Protein AF-A0A1Q6DUD5-F1 (afdb_monomer_lite)

Foldseek 3Di:
DPDPPPPVVVVVVVVVVVVVVVVVVVVLVVVLLVVLLVVLVVCVVVVHDDDDDDCVPVLDPPPVPDPVSNVVVVPRPSVVSVVSNVVVNVVCPPCVVVVVVPPDD

Radius of gyration: 21.74 Å; chains: 1; bounding box: 41×25×83 Å

Structure (mmCIF, N/CA/C/O backbone):
data_AF-A0A1Q6DUD5-F1
#
_entry.id   AF-A0A1Q6DUD5-F1
#
loop_
_atom_site.group_PDB
_atom_site.id
_atom_site.type_symbol
_atom_site.label_atom_id
_atom_site.label_alt_id
_atom_site.label_comp_id
_atom_site.label_asym_id
_atom_site.label_entity_id
_atom_site.label_seq_id
_atom_site.pdbx_PDB_ins_code
_atom_site.Cartn_x
_atom_site.Cartn_y
_atom_site.Cartn_z
_atom_site.occupancy
_atom_site.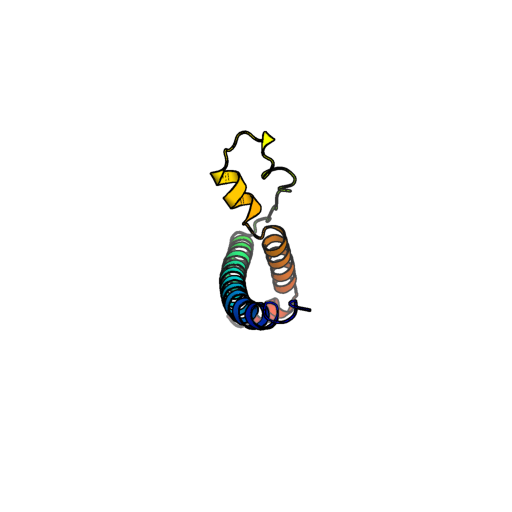B_iso_or_equiv
_atom_site.auth_seq_id
_atom_site.auth_comp_id
_atom_site.auth_asym_id
_atom_site.auth_atom_id
_atom_site.pdbx_PDB_model_num
ATOM 1 N N . MET A 1 1 ? -18.014 -2.703 50.012 1.00 36.66 1 MET A N 1
ATOM 2 C CA . MET A 1 1 ? -18.545 -3.032 48.673 1.00 36.66 1 MET A CA 1
ATOM 3 C C . MET A 1 1 ? -18.663 -1.748 47.857 1.00 36.66 1 MET A C 1
ATOM 5 O O . MET A 1 1 ? -19.700 -1.114 47.906 1.00 36.66 1 MET A O 1
ATOM 9 N N . LEU A 1 2 ? -17.605 -1.308 47.173 1.00 44.56 2 LEU A N 1
ATOM 10 C CA . LEU A 1 2 ? -17.670 -0.182 46.229 1.00 44.56 2 LEU A CA 1
ATOM 11 C C . LEU A 1 2 ? -16.702 -0.493 45.086 1.00 44.56 2 LEU A C 1
ATOM 13 O O . LEU A 1 2 ? -15.519 -0.176 45.166 1.00 44.56 2 LEU A O 1
ATOM 17 N N . GLY A 1 3 ? -17.182 -1.220 44.077 1.00 46.97 3 GLY A N 1
ATOM 18 C CA . GLY A 1 3 ? -16.329 -1.712 42.991 1.00 46.97 3 GLY A CA 1
ATOM 19 C C . GLY A 1 3 ? -16.973 -1.788 41.607 1.00 46.97 3 GLY A C 1
ATOM 20 O O . GLY A 1 3 ? -16.256 -2.075 40.663 1.00 46.97 3 GLY A O 1
ATOM 21 N N . SER A 1 4 ? -18.270 -1.515 41.440 1.00 46.78 4 SER A N 1
ATOM 22 C CA . SER A 1 4 ? -18.987 -1.827 40.189 1.00 46.78 4 SER A CA 1
ATOM 23 C C . SER A 1 4 ? -19.314 -0.631 39.282 1.00 46.78 4 SER A C 1
ATOM 25 O O . SER A 1 4 ? -19.808 -0.829 38.177 1.00 46.78 4 SER A O 1
ATOM 27 N N . GLU A 1 5 ? -19.030 0.614 39.673 1.00 45.28 5 GLU A N 1
ATOM 28 C CA . GLU A 1 5 ? -19.459 1.786 38.880 1.00 45.28 5 GLU A CA 1
ATOM 29 C C . GLU A 1 5 ? -18.476 2.204 37.769 1.00 45.28 5 GLU A C 1
ATOM 31 O O . GLU A 1 5 ? -18.810 3.032 36.919 1.00 45.28 5 GLU A O 1
ATOM 36 N N . LYS A 1 6 ? -17.260 1.640 37.731 1.00 47.44 6 LYS A N 1
ATOM 37 C CA . LYS A 1 6 ? -16.209 2.068 36.783 1.00 47.44 6 LYS A CA 1
ATOM 38 C C . LYS A 1 6 ? -16.162 1.276 35.474 1.00 47.44 6 LYS A C 1
ATOM 40 O O . LYS A 1 6 ? -15.486 1.711 34.542 1.00 47.44 6 LYS A O 1
ATOM 45 N N . ASP A 1 7 ? -16.880 0.162 35.371 1.00 42.84 7 ASP A N 1
ATOM 46 C CA . ASP A 1 7 ? -16.825 -0.699 34.182 1.00 42.84 7 ASP A CA 1
ATOM 47 C C . ASP A 1 7 ? -17.857 -0.312 33.112 1.00 42.84 7 ASP A C 1
ATOM 49 O O . ASP A 1 7 ? -17.574 -0.416 31.922 1.00 42.84 7 ASP A O 1
ATOM 53 N N . CYS A 1 8 ? -18.981 0.300 33.501 1.00 41.59 8 CYS A N 1
ATOM 54 C CA . CYS A 1 8 ? -20.024 0.737 32.563 1.00 41.59 8 CYS A CA 1
ATOM 55 C C . CYS A 1 8 ? -19.570 1.882 31.626 1.00 41.59 8 CYS A C 1
ATOM 57 O O . CYS A 1 8 ? -19.974 1.945 30.466 1.00 41.59 8 CYS A O 1
ATOM 59 N N . LYS A 1 9 ? -18.655 2.762 32.067 1.00 44.41 9 LYS A N 1
ATOM 60 C CA . LYS A 1 9 ? -18.119 3.847 31.216 1.00 44.41 9 LYS A CA 1
ATOM 61 C C . LYS A 1 9 ? -17.035 3.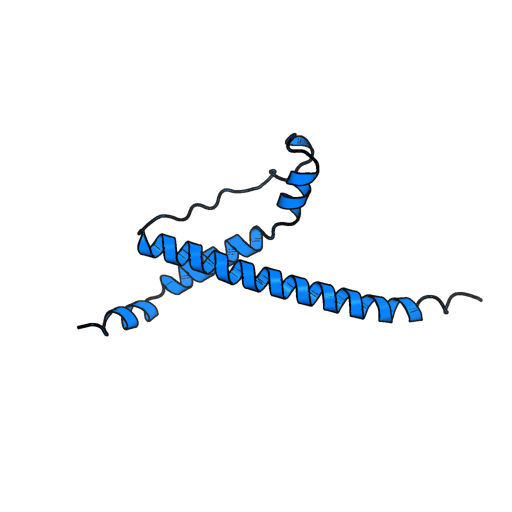392 30.226 1.00 44.41 9 LYS A C 1
ATOM 63 O O . LYS A 1 9 ? -16.771 4.110 29.266 1.00 44.41 9 LYS A O 1
ATOM 68 N N . LYS A 1 10 ? -16.417 2.216 30.410 1.00 48.34 10 LYS A N 1
ATOM 69 C CA . LYS A 1 10 ? -15.381 1.692 29.491 1.00 48.34 10 LYS A CA 1
ATOM 70 C C . LYS A 1 10 ? -15.972 1.139 28.190 1.00 48.34 10 LYS A C 1
ATOM 72 O O . LYS A 1 10 ? -15.321 1.184 27.150 1.00 48.34 10 LYS A O 1
ATOM 77 N N . GLU A 1 11 ? -17.206 0.647 28.237 1.00 50.06 11 GLU A N 1
ATOM 78 C CA . GLU A 1 11 ? -17.913 0.035 27.103 1.00 50.06 11 GLU A CA 1
ATOM 79 C C . GLU A 1 11 ? -18.227 1.045 25.982 1.00 50.06 11 GLU A C 1
ATOM 81 O O . GLU A 1 11 ? -18.123 0.720 24.800 1.00 50.06 11 GLU A O 1
ATOM 86 N N . GLY A 1 12 ? -18.583 2.286 26.340 1.00 53.88 12 GLY A N 1
ATOM 87 C CA . GLY A 1 12 ? -18.919 3.351 25.384 1.00 53.88 12 GLY A CA 1
ATOM 88 C C . GLY A 1 12 ? -17.700 3.927 24.657 1.00 53.88 12 GLY A C 1
ATOM 89 O O . GLY A 1 12 ? -17.706 4.002 23.430 1.00 53.88 12 GLY A O 1
ATOM 90 N N . LEU A 1 13 ? -16.622 4.246 25.391 1.00 57.00 13 LEU A N 1
ATOM 91 C CA . LEU A 1 13 ? -15.377 4.767 24.800 1.00 57.00 13 LEU A CA 1
ATOM 92 C C . LEU A 1 13 ? -14.726 3.773 23.825 1.00 57.00 13 LEU A C 1
ATOM 94 O O . LEU A 1 13 ? -14.138 4.179 22.825 1.00 57.00 13 LEU A O 1
ATOM 98 N N . ASN A 1 14 ? -14.859 2.468 24.073 1.00 67.62 14 ASN A N 1
ATOM 99 C CA . ASN A 1 14 ? -14.329 1.446 23.170 1.00 67.62 14 ASN A CA 1
ATOM 100 C C . ASN A 1 14 ? -15.032 1.426 21.804 1.00 67.62 14 ASN A C 1
ATOM 102 O O . ASN A 1 14 ? -14.400 1.070 20.810 1.00 67.62 14 ASN A O 1
ATOM 106 N N . LYS A 1 15 ? -16.314 1.809 21.725 1.00 74.81 15 LYS A N 1
ATOM 107 C CA . LYS A 1 15 ? -17.064 1.807 20.458 1.00 74.81 15 LYS A CA 1
ATOM 108 C C . LYS A 1 15 ? -16.590 2.918 19.527 1.00 74.81 15 LYS A C 1
ATOM 110 O O . LYS A 1 15 ? -16.276 2.637 18.376 1.00 74.8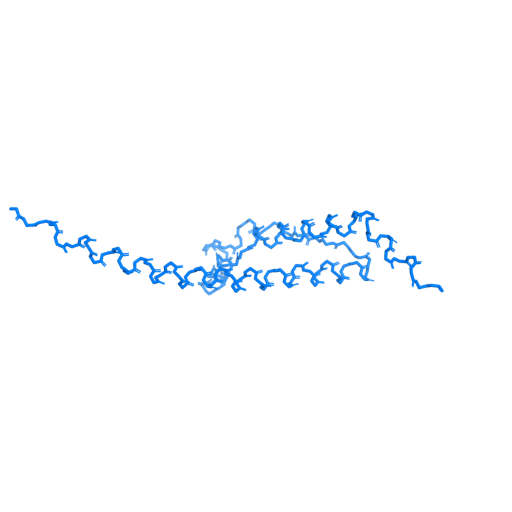1 15 LYS A O 1
ATOM 115 N N . GLU A 1 16 ? -16.448 4.139 20.035 1.00 76.25 16 GLU A N 1
ATOM 116 C CA . GLU A 1 16 ? -15.967 5.280 19.241 1.00 76.25 16 GLU A CA 1
ATOM 117 C C . GLU A 1 16 ? -14.525 5.073 18.759 1.00 76.25 16 GLU A C 1
ATOM 119 O O . GLU A 1 16 ? -14.220 5.272 17.582 1.00 76.25 16 GLU A O 1
ATOM 124 N N . VAL A 1 17 ? -13.641 4.584 19.639 1.00 80.19 17 VAL A N 1
ATOM 125 C CA . VAL A 1 17 ? -12.255 4.246 19.270 1.00 80.19 17 VAL A CA 1
ATOM 126 C C . VAL A 1 17 ? -12.225 3.153 18.198 1.00 80.19 17 VAL A C 1
ATOM 128 O O . VAL A 1 17 ? -11.439 3.234 17.250 1.00 80.19 17 VAL A O 1
ATOM 131 N N . LYS A 1 18 ? -13.104 2.149 18.300 1.00 81.62 18 LYS A N 1
ATOM 132 C CA . LYS A 1 18 ? -13.224 1.084 17.300 1.00 81.62 18 LYS A CA 1
ATOM 133 C C . LYS A 1 18 ? -13.704 1.619 15.953 1.00 81.62 18 LYS A C 1
ATOM 135 O O . LYS A 1 18 ? -13.122 1.271 14.932 1.00 81.62 18 LYS A O 1
ATOM 140 N N . GLU A 1 19 ? -14.697 2.503 15.935 1.00 85.38 19 GLU A N 1
ATOM 141 C CA . GLU A 1 19 ? -15.174 3.125 14.696 1.00 85.38 19 GLU A CA 1
ATOM 142 C C . GLU A 1 19 ? -14.097 3.960 14.001 1.00 85.38 19 GLU A C 1
ATOM 144 O O . GLU A 1 19 ? -13.963 3.898 12.776 1.00 85.38 19 GLU A O 1
ATOM 149 N N . ILE A 1 20 ? -13.324 4.738 14.765 1.00 85.88 20 ILE A N 1
ATOM 150 C CA . ILE A 1 20 ? -12.198 5.512 14.231 1.00 85.88 20 ILE A CA 1
ATOM 151 C C . ILE A 1 20 ? -11.138 4.560 13.668 1.00 85.88 20 ILE A C 1
ATOM 153 O O . ILE A 1 20 ? -10.732 4.722 12.518 1.00 85.88 20 ILE A O 1
ATOM 157 N N . SER A 1 21 ? -10.766 3.519 14.419 1.00 80.62 21 SER A N 1
ATOM 158 C CA . SER A 1 21 ? -9.806 2.507 13.967 1.00 80.62 21 SER A CA 1
ATOM 159 C C . SER A 1 21 ? -10.263 1.809 12.683 1.00 80.62 21 SER A C 1
ATOM 161 O O . SER A 1 21 ? -9.473 1.617 11.761 1.00 80.62 21 SER A O 1
ATOM 163 N N . ASP A 1 22 ? -11.544 1.464 12.574 1.00 87.12 22 ASP A N 1
ATOM 164 C CA . ASP A 1 22 ? -12.088 0.809 11.386 1.00 87.12 22 ASP A CA 1
ATOM 165 C C . ASP A 1 22 ? -12.128 1.759 10.181 1.00 87.12 22 ASP A C 1
ATOM 167 O O . ASP A 1 22 ? -11.827 1.347 9.058 1.00 87.12 22 ASP A O 1
ATOM 171 N N . LYS A 1 23 ? -12.431 3.048 10.392 1.00 89.88 23 LYS A N 1
ATOM 172 C CA . LYS A 1 23 ? -12.323 4.080 9.346 1.00 89.88 23 LYS A CA 1
ATOM 173 C C . LYS A 1 23 ? -10.880 4.235 8.863 1.00 89.88 23 LYS A C 1
ATOM 175 O O . LYS A 1 23 ? -10.656 4.311 7.656 1.00 89.88 23 LYS A O 1
ATOM 180 N N . GLU A 1 24 ? -9.909 4.263 9.771 1.00 87.56 24 GLU A N 1
ATOM 181 C CA . GLU A 1 24 ? -8.486 4.331 9.423 1.00 87.56 24 GLU A CA 1
ATOM 182 C C . GLU A 1 24 ? -8.037 3.098 8.641 1.00 87.56 24 GLU A C 1
ATOM 184 O O . GLU A 1 24 ? -7.434 3.239 7.579 1.00 87.56 24 GLU A O 1
ATOM 189 N N . LYS A 1 25 ? -8.408 1.896 9.097 1.00 87.19 25 LYS A N 1
ATOM 190 C CA . LYS A 1 25 ? -8.106 0.644 8.390 1.00 87.19 25 LYS A CA 1
ATOM 191 C C . LYS A 1 25 ? -8.645 0.650 6.965 1.00 87.19 25 LYS A C 1
ATOM 193 O O . LYS A 1 25 ? -7.919 0.249 6.067 1.00 87.19 25 LYS A O 1
ATOM 198 N N . ARG A 1 26 ? -9.876 1.130 6.743 1.00 89.75 26 ARG A N 1
ATOM 199 C CA . ARG A 1 26 ? -10.456 1.244 5.391 1.00 89.75 26 ARG A CA 1
ATOM 200 C C . ARG A 1 26 ? -9.659 2.198 4.505 1.00 89.75 26 ARG A C 1
ATOM 202 O O . ARG A 1 26 ? -9.340 1.843 3.381 1.00 89.75 26 ARG A O 1
ATOM 209 N N . LYS A 1 27 ? -9.269 3.369 5.021 1.00 91.50 27 LYS A N 1
ATOM 210 C CA . LYS A 1 27 ? -8.432 4.320 4.267 1.00 91.50 27 LYS A CA 1
ATOM 211 C C . LYS A 1 27 ? -7.079 3.716 3.896 1.00 91.50 27 LYS A C 1
ATOM 213 O O . LYS A 1 27 ? -6.635 3.863 2.762 1.00 91.50 27 LYS A O 1
ATOM 218 N N . VAL A 1 28 ? -6.432 3.045 4.850 1.00 89.06 28 VAL A N 1
ATOM 219 C CA . VAL A 1 28 ? -5.164 2.345 4.612 1.00 89.06 28 VAL A CA 1
ATOM 220 C C . VAL A 1 28 ? -5.353 1.260 3.554 1.00 89.06 28 VAL A C 1
ATOM 222 O O . VAL A 1 28 ? -4.543 1.159 2.639 1.00 89.06 28 VAL A O 1
ATOM 225 N N . GLU A 1 29 ? -6.442 0.499 3.637 1.00 90.12 29 GLU A N 1
ATOM 226 C CA . GLU A 1 29 ? -6.757 -0.559 2.682 1.00 90.12 29 GLU A CA 1
ATOM 227 C C . GLU A 1 29 ? -6.970 -0.036 1.264 1.00 90.12 29 GLU A C 1
ATOM 229 O O . GLU A 1 29 ? -6.396 -0.573 0.320 1.00 90.12 29 GLU A O 1
ATOM 234 N N . ASP A 1 30 ? -7.722 1.053 1.113 1.00 93.31 30 ASP A N 1
ATOM 235 C CA . ASP A 1 30 ? -7.949 1.690 -0.183 1.00 93.31 30 ASP A CA 1
ATOM 236 C C . ASP A 1 30 ? -6.638 2.169 -0.813 1.00 93.31 30 ASP A C 1
ATOM 238 O O . ASP A 1 30 ? -6.415 1.988 -2.013 1.00 93.31 30 ASP A O 1
ATOM 242 N N . VAL A 1 31 ? -5.750 2.770 -0.015 1.00 92.38 31 VAL A N 1
ATOM 243 C CA . VAL A 1 31 ? -4.430 3.211 -0.488 1.00 92.38 31 VAL A CA 1
ATOM 244 C C . VAL A 1 31 ? -3.583 2.012 -0.902 1.00 92.38 31 VAL A C 1
ATOM 246 O O . VAL A 1 31 ? -3.017 2.022 -1.993 1.00 92.38 31 VAL A O 1
ATOM 249 N N . LEU A 1 32 ? -3.540 0.954 -0.088 1.00 91.50 32 LEU A N 1
ATOM 250 C CA . LEU A 1 32 ? -2.814 -0.270 -0.427 1.00 91.50 32 LEU A CA 1
ATOM 251 C C . LEU A 1 32 ? -3.353 -0.910 -1.703 1.00 91.50 32 LEU A C 1
ATOM 253 O O . LEU A 1 32 ? -2.568 -1.343 -2.547 1.00 91.50 32 LEU A O 1
ATOM 257 N N . HIS A 1 33 ? -4.673 -0.933 -1.891 1.00 90.25 33 HIS A N 1
ATOM 258 C CA . HIS A 1 33 ? -5.281 -1.438 -3.113 1.00 90.25 33 HIS A CA 1
ATOM 259 C C . HIS A 1 33 ? -4.938 -0.586 -4.338 1.00 90.25 33 HIS A C 1
ATOM 261 O O . HIS A 1 33 ? -4.754 -1.152 -5.411 1.00 90.25 33 HIS A O 1
ATOM 267 N N . LYS A 1 34 ? -4.830 0.736 -4.225 1.00 93.50 34 LYS A N 1
ATOM 268 C CA . LYS A 1 34 ? -4.406 1.572 -5.359 1.00 93.50 34 LYS A CA 1
ATOM 269 C C . LYS A 1 34 ? -2.940 1.314 -5.697 1.00 93.50 34 LYS A C 1
ATOM 271 O O . LYS A 1 34 ? -2.649 0.801 -6.769 1.00 93.50 34 LYS A O 1
ATOM 276 N N . VAL A 1 35 ? -2.055 1.480 -4.714 1.00 92.00 35 VAL A N 1
ATOM 277 C CA . VAL A 1 35 ? -0.602 1.332 -4.892 1.00 92.00 35 VAL A CA 1
ATOM 278 C C . VAL A 1 35 ? -0.225 -0.057 -5.411 1.00 92.00 35 VAL A C 1
ATOM 280 O O . VAL A 1 35 ? 0.537 -0.178 -6.362 1.00 92.00 35 VAL A O 1
ATOM 283 N N . SER A 1 36 ? -0.785 -1.128 -4.839 1.00 90.56 36 SER A N 1
ATOM 284 C CA . SER A 1 36 ? -0.498 -2.492 -5.315 1.00 90.56 36 SER A CA 1
ATOM 285 C C . SER A 1 36 ? -0.985 -2.750 -6.740 1.00 90.56 36 SER A C 1
ATOM 287 O O . SER A 1 36 ? -0.391 -3.568 -7.434 1.00 90.56 36 SER A O 1
ATOM 289 N N . ARG A 1 37 ? -2.069 -2.096 -7.181 1.00 90.62 37 ARG A N 1
ATOM 290 C CA . ARG A 1 37 ? -2.545 -2.215 -8.564 1.00 90.62 37 ARG A CA 1
ATOM 291 C C . ARG A 1 37 ? -1.617 -1.464 -9.507 1.00 90.62 37 ARG A C 1
ATOM 293 O O . ARG A 1 37 ? -1.190 -2.051 -10.490 1.00 90.62 37 ARG A O 1
ATOM 300 N N . ASP A 1 38 ? -1.263 -0.236 -9.151 1.00 91.69 38 ASP A N 1
ATOM 301 C CA . ASP A 1 38 ? -0.396 0.619 -9.958 1.00 91.69 38 ASP A CA 1
ATOM 302 C C . ASP A 1 38 ? 0.974 -0.043 -10.183 1.00 91.69 38 ASP A C 1
ATOM 304 O O . ASP A 1 38 ? 1.426 -0.129 -11.319 1.00 91.69 38 ASP A O 1
ATOM 308 N N . ILE A 1 39 ? 1.576 -0.632 -9.137 1.00 89.94 39 ILE A N 1
ATOM 309 C CA . ILE A 1 39 ? 2.846 -1.378 -9.242 1.00 89.94 39 ILE A CA 1
ATOM 310 C C . ILE A 1 39 ? 2.732 -2.556 -10.226 1.00 89.94 39 ILE A C 1
ATOM 312 O O . ILE A 1 39 ? 3.626 -2.780 -11.041 1.00 89.94 39 ILE A O 1
ATOM 316 N N . VAL A 1 40 ? 1.649 -3.337 -10.147 1.00 88.62 40 VAL A N 1
ATOM 317 C CA . VAL A 1 40 ? 1.441 -4.503 -11.025 1.00 88.62 40 VAL A CA 1
ATOM 318 C C . VAL A 1 40 ? 1.130 -4.071 -12.462 1.00 88.62 40 VAL A C 1
ATOM 320 O O . VAL A 1 40 ? 1.570 -4.723 -13.407 1.00 88.62 40 VAL A O 1
ATOM 323 N N . ASP A 1 41 ? 0.381 -2.983 -12.640 1.00 88.12 41 ASP A N 1
ATOM 324 C CA . ASP A 1 41 ? 0.064 -2.398 -13.943 1.00 88.12 41 ASP A CA 1
ATOM 325 C C . ASP A 1 41 ? 1.331 -1.865 -14.627 1.00 88.12 41 ASP A C 1
ATOM 327 O O . ASP A 1 41 ? 1.585 -2.186 -15.787 1.00 88.12 41 ASP A O 1
ATOM 331 N N . GLU A 1 42 ? 2.168 -1.124 -13.901 1.00 88.81 42 GLU A N 1
ATOM 332 C CA . GLU A 1 42 ? 3.438 -0.599 -14.405 1.00 88.81 42 GLU A CA 1
ATOM 333 C C . GLU A 1 42 ? 4.421 -1.719 -14.770 1.00 88.81 42 GLU A C 1
ATOM 335 O O . GLU A 1 42 ? 5.026 -1.690 -15.843 1.00 88.81 42 GLU A O 1
ATOM 340 N N . ALA A 1 43 ? 4.538 -2.745 -13.923 1.00 87.75 43 ALA A N 1
ATOM 341 C CA . ALA A 1 43 ? 5.398 -3.892 -14.197 1.00 87.75 43 ALA A CA 1
ATOM 342 C C . ALA A 1 43 ? 4.949 -4.683 -15.435 1.00 87.75 43 ALA A C 1
ATOM 344 O O . ALA A 1 43 ? 5.798 -5.150 -16.192 1.00 87.75 43 ALA A O 1
ATOM 345 N N . GLU A 1 44 ? 3.640 -4.821 -15.670 1.00 85.56 44 GLU A N 1
ATOM 346 C CA . GLU A 1 44 ? 3.121 -5.468 -16.880 1.00 85.56 44 GLU A CA 1
ATOM 347 C C . GLU A 1 44 ? 3.405 -4.626 -18.129 1.00 85.56 44 GLU A C 1
ATOM 349 O O . GLU A 1 44 ? 3.901 -5.159 -19.120 1.00 85.56 44 GLU A O 1
ATOM 354 N N . ASN A 1 45 ? 3.152 -3.316 -18.071 1.00 85.12 45 ASN A N 1
ATOM 355 C CA . ASN A 1 45 ? 3.387 -2.407 -19.196 1.00 85.12 45 ASN A CA 1
ATOM 356 C C . ASN A 1 45 ? 4.867 -2.355 -19.601 1.00 85.12 45 ASN A C 1
ATOM 358 O O . ASN A 1 45 ? 5.186 -2.341 -20.788 1.00 85.12 45 ASN A O 1
ATOM 362 N N . ASN A 1 46 ? 5.764 -2.368 -18.613 1.00 86.88 46 ASN A N 1
ATOM 363 C CA . ASN A 1 46 ? 7.212 -2.331 -18.816 1.00 86.88 46 ASN A CA 1
ATOM 364 C C . ASN A 1 46 ? 7.845 -3.731 -18.884 1.00 86.88 46 ASN A C 1
ATOM 366 O O . ASN A 1 46 ? 9.071 -3.849 -18.915 1.00 86.88 46 ASN A O 1
ATOM 370 N N . ASN A 1 47 ? 7.034 -4.794 -18.851 1.00 80.12 47 ASN A N 1
ATOM 371 C CA . ASN A 1 47 ? 7.463 -6.192 -18.898 1.00 80.12 47 ASN A CA 1
ATOM 372 C C . ASN A 1 47 ? 8.591 -6.534 -17.892 1.00 80.12 47 ASN A C 1
ATOM 374 O O . ASN A 1 47 ? 9.523 -7.281 -18.198 1.00 80.12 47 ASN A O 1
ATOM 378 N N . SER A 1 48 ? 8.513 -5.945 -16.695 1.00 83.12 48 SER A N 1
ATOM 379 C CA . SER A 1 48 ? 9.560 -5.928 -15.667 1.00 83.12 48 SER A CA 1
ATOM 380 C C . SER A 1 48 ? 9.267 -6.885 -14.504 1.00 83.12 48 SER A C 1
ATOM 382 O O . SER A 1 48 ? 8.120 -7.230 -14.222 1.00 83.12 48 SER A O 1
ATOM 384 N N . LEU A 1 49 ? 10.318 -7.317 -13.799 1.00 79.81 49 LEU A N 1
ATOM 385 C CA . LEU A 1 49 ? 10.211 -8.189 -12.626 1.00 79.81 49 LEU A CA 1
ATOM 386 C C . LEU A 1 49 ? 10.030 -7.356 -11.347 1.00 79.81 49 LEU A C 1
ATOM 388 O O . LEU A 1 49 ? 10.847 -6.484 -11.055 1.00 79.81 49 LEU A O 1
ATOM 392 N N . ILE A 1 50 ? 9.003 -7.660 -10.550 1.00 82.00 50 ILE A N 1
ATOM 393 C CA . ILE A 1 50 ? 8.817 -7.055 -9.223 1.00 82.00 50 ILE A CA 1
ATOM 394 C C . ILE A 1 50 ? 9.647 -7.842 -8.204 1.00 82.00 50 ILE A C 1
ATOM 396 O O . ILE A 1 50 ? 9.404 -9.030 -7.990 1.00 82.00 50 ILE A O 1
ATOM 400 N N . VAL A 1 51 ? 10.599 -7.175 -7.550 1.00 83.44 51 VAL A N 1
ATOM 401 C CA . VAL A 1 51 ? 11.406 -7.746 -6.463 1.00 83.44 51 VAL A CA 1
ATOM 402 C C . VAL A 1 51 ? 11.025 -7.068 -5.153 1.00 83.44 51 VAL A C 1
ATOM 404 O O . VAL A 1 51 ? 11.124 -5.849 -5.023 1.00 83.44 51 VAL A O 1
ATOM 407 N N . ILE A 1 52 ? 10.594 -7.859 -4.172 1.00 82.38 52 ILE A N 1
ATOM 408 C CA . ILE A 1 52 ? 10.249 -7.379 -2.832 1.00 82.38 52 ILE A CA 1
ATOM 409 C C . ILE A 1 52 ? 11.380 -7.788 -1.887 1.00 82.38 52 ILE A C 1
ATOM 411 O O . ILE A 1 52 ? 11.589 -8.972 -1.640 1.00 82.38 52 ILE A O 1
ATOM 415 N N . GLY A 1 53 ? 12.132 -6.810 -1.379 1.00 78.12 53 GLY A N 1
ATOM 416 C CA . GLY A 1 53 ? 13.215 -7.063 -0.425 1.00 78.12 53 GLY A CA 1
ATOM 417 C C . GLY A 1 53 ? 12.678 -7.361 0.973 1.00 78.12 53 GLY A C 1
ATOM 418 O O . GLY A 1 53 ? 11.774 -6.664 1.432 1.00 78.12 53 GLY A O 1
ATOM 419 N N . GLU A 1 54 ? 13.236 -8.364 1.658 1.00 71.88 54 GLU A N 1
ATOM 420 C CA . GLU A 1 54 ? 12.881 -8.688 3.043 1.00 71.88 54 GLU A CA 1
ATOM 421 C C . GLU A 1 54 ? 13.271 -7.540 3.987 1.00 71.88 54 GLU A C 1
ATOM 423 O O . GLU A 1 54 ? 14.447 -7.278 4.224 1.00 71.88 54 GLU A O 1
ATOM 428 N N . LEU A 1 55 ? 12.284 -6.866 4.587 1.00 68.38 55 LEU A N 1
ATOM 429 C CA . LEU A 1 55 ? 12.531 -5.757 5.525 1.00 68.38 55 LEU A CA 1
ATOM 430 C C . LEU A 1 55 ? 12.822 -6.227 6.964 1.00 68.38 55 LEU A C 1
ATOM 432 O O . LEU A 1 55 ? 12.632 -5.472 7.925 1.00 68.38 55 LEU A O 1
ATOM 436 N N . LYS A 1 56 ? 13.238 -7.486 7.144 1.00 62.16 56 LYS A N 1
ATOM 437 C CA . LYS A 1 56 ? 13.424 -8.109 8.458 1.00 62.16 56 LYS A CA 1
ATOM 438 C C . LYS A 1 56 ? 14.579 -7.411 9.196 1.00 62.16 56 LYS A C 1
ATOM 440 O O . LYS A 1 5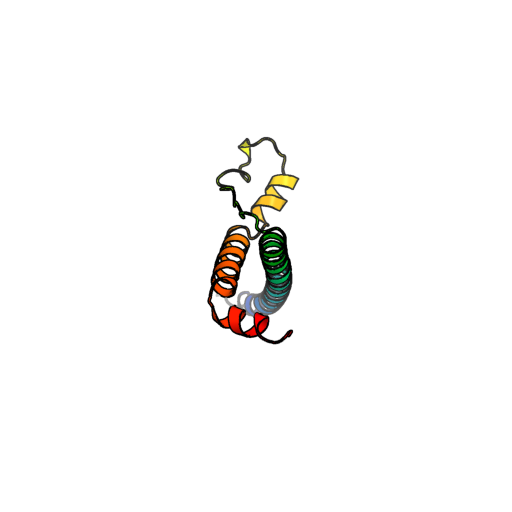6 ? 15.739 -7.735 8.990 1.00 62.16 56 LYS A O 1
ATOM 445 N N . GLY A 1 57 ? 14.252 -6.431 10.045 1.00 60.88 57 GLY A N 1
ATOM 446 C CA . GLY A 1 57 ? 15.217 -5.695 10.878 1.00 60.88 57 GLY A CA 1
ATOM 447 C C . GLY A 1 57 ? 15.336 -4.186 10.624 1.00 60.88 57 GLY A C 1
ATOM 448 O O . GLY A 1 57 ? 16.084 -3.523 11.337 1.00 60.88 57 GLY A O 1
ATOM 449 N N . ILE A 1 58 ? 14.585 -3.606 9.679 1.00 64.31 58 ILE A N 1
ATOM 450 C CA . ILE A 1 58 ? 14.698 -2.167 9.342 1.00 64.31 58 ILE A CA 1
ATOM 451 C C . ILE A 1 58 ? 14.100 -1.250 10.432 1.00 64.31 58 ILE A C 1
ATOM 453 O O . ILE A 1 58 ? 14.435 -0.073 10.513 1.00 64.31 58 ILE A O 1
ATOM 457 N N . GLY A 1 59 ? 13.240 -1.790 11.302 1.00 54.88 59 GLY A N 1
ATOM 458 C CA . GLY A 1 59 ? 12.572 -1.051 12.383 1.00 54.88 59 GLY A CA 1
ATOM 459 C C . GLY A 1 59 ? 13.233 -1.141 13.765 1.00 54.88 59 GLY A C 1
ATOM 460 O O . GLY A 1 59 ? 12.652 -0.641 14.737 1.00 54.88 59 GLY A O 1
ATOM 461 N N . ASN A 1 60 ? 14.399 -1.787 13.893 1.00 58.56 60 ASN A N 1
ATOM 462 C CA . ASN A 1 60 ? 15.066 -1.930 15.189 1.00 58.56 60 ASN A CA 1
ATOM 463 C C . ASN A 1 60 ? 15.669 -0.598 15.658 1.00 58.56 60 ASN A C 1
ATOM 465 O O . ASN A 1 60 ? 16.081 0.250 14.867 1.00 58.56 60 ASN A O 1
ATOM 469 N N . ARG A 1 61 ? 15.714 -0.381 16.981 1.00 56.56 61 ARG A N 1
ATOM 470 C CA . ARG A 1 61 ? 16.367 0.809 17.569 1.00 56.56 61 ARG A CA 1
ATOM 471 C C . ARG A 1 61 ? 17.850 0.898 17.200 1.00 56.56 61 ARG A C 1
ATOM 473 O O . ARG A 1 61 ? 18.396 1.997 17.188 1.00 56.56 61 ARG A O 1
ATOM 480 N N . ASP A 1 62 ? 18.448 -0.237 16.860 1.00 55.78 62 ASP A N 1
ATOM 481 C CA . ASP A 1 62 ? 19.886 -0.398 16.658 1.00 55.78 62 ASP A CA 1
ATOM 482 C C . ASP A 1 62 ? 20.360 0.030 15.262 1.00 55.78 62 ASP A C 1
ATOM 484 O O . ASP A 1 62 ? 21.558 0.151 15.034 1.00 55.78 62 ASP A O 1
ATOM 488 N N . THR A 1 63 ? 19.448 0.315 14.323 1.00 59.47 63 THR A N 1
ATOM 489 C CA . THR A 1 63 ? 19.813 0.710 12.951 1.00 59.47 63 THR A CA 1
ATOM 490 C C . THR A 1 63 ? 20.280 2.171 12.852 1.00 59.47 63 THR A C 1
ATOM 492 O O . THR A 1 63 ? 20.630 2.630 11.773 1.00 59.47 63 THR A O 1
ATOM 495 N N . GLY A 1 64 ? 20.254 2.943 13.947 1.00 60.66 64 GLY A N 1
ATOM 496 C CA . GLY A 1 64 ? 20.743 4.332 13.976 1.00 60.66 64 GLY A CA 1
ATOM 497 C C . GLY A 1 64 ? 19.878 5.356 13.221 1.00 60.66 64 GLY A C 1
ATOM 498 O O . GLY A 1 64 ? 20.149 6.550 13.287 1.00 60.66 64 GLY A O 1
ATOM 499 N N . ASN A 1 65 ? 18.788 4.926 12.574 1.00 65.12 65 ASN A N 1
ATOM 500 C CA . ASN A 1 65 ? 17.939 5.753 11.699 1.00 65.12 65 ASN A CA 1
ATOM 501 C C . ASN A 1 65 ? 16.988 6.723 12.440 1.00 65.12 65 ASN A C 1
ATOM 503 O O . ASN A 1 65 ? 16.199 7.439 11.821 1.00 65.12 65 ASN A O 1
ATOM 507 N N . GLY A 1 66 ? 17.054 6.771 13.774 1.00 70.75 66 GLY A N 1
ATOM 508 C CA . GLY A 1 66 ? 16.279 7.690 1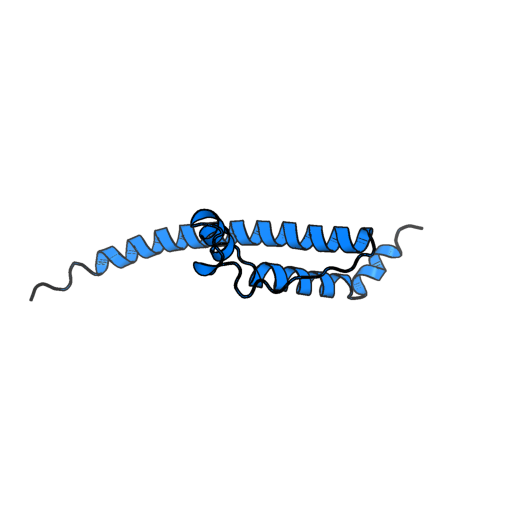4.609 1.00 70.75 66 GLY A CA 1
ATOM 509 C C . GLY A 1 66 ? 14.818 7.278 14.856 1.00 70.75 66 GLY A C 1
ATOM 510 O O . GLY A 1 66 ? 14.243 6.408 14.202 1.00 70.75 66 GLY A O 1
ATOM 511 N N . LYS A 1 67 ? 14.182 7.930 15.843 1.00 78.25 67 LYS A N 1
ATOM 512 C CA . LYS A 1 67 ? 12.814 7.603 16.305 1.00 78.25 67 LYS A CA 1
ATOM 513 C C . LYS A 1 67 ? 11.751 7.767 15.208 1.00 78.25 67 LYS A C 1
ATOM 515 O O . LYS A 1 67 ? 10.780 7.013 15.189 1.00 78.25 67 LYS A O 1
ATOM 520 N N . THR A 1 68 ? 11.927 8.738 14.311 1.00 78.81 68 THR A N 1
ATOM 521 C CA . THR A 1 68 ? 10.959 9.063 13.252 1.00 78.81 68 THR A CA 1
ATOM 522 C C . THR A 1 68 ? 10.889 7.972 12.190 1.00 78.81 68 THR A C 1
ATOM 524 O O . THR A 1 68 ? 9.795 7.494 11.894 1.00 78.81 68 THR A O 1
ATOM 527 N N . MET A 1 69 ? 12.037 7.517 11.676 1.00 76.00 69 MET A N 1
ATOM 528 C CA . MET A 1 69 ? 12.078 6.441 10.679 1.00 76.00 69 MET A CA 1
ATOM 529 C C . MET A 1 69 ? 11.536 5.138 11.259 1.00 76.00 69 MET A C 1
ATOM 531 O O . MET A 1 69 ? 10.703 4.493 10.629 1.00 76.00 69 MET A O 1
ATOM 535 N N . ASN A 1 70 ? 11.889 4.810 12.506 1.00 77.88 70 ASN A N 1
ATOM 536 C CA . ASN A 1 70 ? 11.353 3.618 13.162 1.00 77.88 70 ASN A CA 1
ATOM 537 C C . ASN A 1 70 ? 9.831 3.678 13.319 1.00 77.88 70 ASN A C 1
ATOM 539 O O . ASN A 1 70 ? 9.167 2.660 13.151 1.00 77.88 70 ASN A O 1
ATOM 543 N N . ARG A 1 71 ? 9.249 4.850 13.605 1.00 78.94 71 ARG A N 1
ATOM 544 C CA . ARG A 1 71 ? 7.788 4.998 13.640 1.00 78.94 71 ARG A CA 1
ATOM 545 C C . ARG A 1 71 ? 7.172 4.750 12.265 1.00 78.94 71 ARG A C 1
ATOM 547 O O . ARG A 1 71 ? 6.196 4.016 12.195 1.00 78.94 71 ARG A O 1
ATOM 554 N N . ILE A 1 72 ? 7.736 5.329 11.203 1.00 81.06 72 ILE A N 1
ATOM 555 C CA . ILE A 1 72 ? 7.242 5.151 9.829 1.00 81.06 72 ILE A CA 1
ATOM 556 C C . ILE A 1 72 ? 7.288 3.671 9.443 1.00 81.06 72 ILE A C 1
ATOM 558 O O . ILE A 1 72 ? 6.250 3.101 9.114 1.00 81.06 72 ILE A O 1
ATOM 562 N N . VAL A 1 73 ? 8.455 3.034 9.576 1.00 78.69 73 VAL A N 1
ATOM 563 C CA . VAL A 1 73 ? 8.670 1.626 9.212 1.00 78.69 73 VAL A CA 1
ATOM 564 C C . VAL A 1 73 ? 7.759 0.700 10.018 1.00 78.69 73 VAL A C 1
ATOM 566 O O . VAL A 1 73 ? 7.097 -0.152 9.436 1.00 78.69 73 VAL A O 1
ATOM 569 N N . ASN A 1 74 ? 7.646 0.904 11.336 1.00 77.81 74 ASN A N 1
ATOM 570 C CA . ASN A 1 74 ? 6.788 0.068 12.184 1.00 77.81 74 ASN A CA 1
ATOM 571 C C . ASN A 1 74 ? 5.287 0.328 11.977 1.00 77.81 74 ASN A C 1
ATOM 573 O O . ASN A 1 74 ? 4.473 -0.543 12.269 1.00 77.81 74 ASN A O 1
ATOM 577 N N . SER A 1 75 ? 4.903 1.511 11.490 1.00 79.12 75 SER A N 1
ATOM 578 C CA . SER A 1 75 ? 3.509 1.818 11.142 1.00 79.12 75 SER A CA 1
ATOM 579 C C . SER A 1 75 ? 3.104 1.341 9.746 1.00 79.12 75 SER A C 1
ATOM 581 O O . SER A 1 75 ? 1.911 1.275 9.450 1.00 79.12 75 SER A O 1
ATOM 583 N N . MET A 1 76 ? 4.068 1.025 8.877 1.00 80.62 76 MET A N 1
ATOM 584 C CA . MET A 1 76 ? 3.788 0.662 7.495 1.00 80.62 76 MET A CA 1
ATOM 585 C C . MET A 1 76 ? 3.291 -0.793 7.408 1.00 80.62 76 MET A C 1
ATOM 587 O O . MET A 1 76 ? 3.980 -1.707 7.863 1.00 80.62 76 MET A O 1
ATOM 591 N N . PRO A 1 77 ? 2.129 -1.055 6.781 1.00 83.50 77 PRO A N 1
ATOM 592 C CA . PRO A 1 77 ? 1.558 -2.399 6.657 1.00 83.50 77 PRO A CA 1
ATOM 593 C C . PRO A 1 77 ? 2.244 -3.215 5.544 1.00 83.50 77 PRO A C 1
ATOM 595 O O . PRO A 1 77 ? 1.622 -3.612 4.559 1.00 83.50 77 PRO A O 1
ATOM 598 N N . TYR A 1 78 ? 3.541 -3.477 5.707 1.00 82.81 78 TYR A N 1
ATOM 599 C CA . TYR A 1 78 ? 4.387 -4.121 4.700 1.00 82.81 78 TYR A CA 1
ATOM 600 C C . TYR A 1 78 ? 3.889 -5.513 4.291 1.00 82.81 78 TYR A C 1
ATOM 602 O O . TYR A 1 78 ? 3.677 -5.765 3.110 1.00 82.81 78 TYR A O 1
ATOM 610 N N . TRP A 1 79 ? 3.609 -6.391 5.262 1.00 84.38 79 TRP A N 1
ATOM 611 C CA . TRP A 1 79 ? 3.107 -7.745 4.984 1.00 84.38 79 TRP A CA 1
ATOM 612 C C . TRP A 1 79 ? 1.833 -7.727 4.131 1.00 84.38 79 TRP A C 1
ATOM 614 O O . TRP A 1 79 ? 1.664 -8.528 3.214 1.00 84.38 79 TRP A O 1
ATOM 624 N N . LYS A 1 80 ? 0.947 -6.763 4.399 1.00 87.50 80 LYS A N 1
ATOM 625 C CA . LYS A 1 80 ? -0.309 -6.624 3.667 1.00 87.50 80 LYS A CA 1
ATOM 626 C C . LYS A 1 80 ? -0.083 -6.145 2.235 1.00 87.50 80 LYS A C 1
ATOM 628 O O . LYS A 1 80 ? -0.705 -6.678 1.321 1.00 87.50 80 LYS A O 1
ATOM 633 N N . LEU A 1 81 ? 0.824 -5.187 2.040 1.00 88.44 81 LEU A N 1
ATOM 634 C CA . LEU A 1 81 ? 1.219 -4.718 0.712 1.00 88.44 81 LEU A CA 1
ATOM 635 C C . LEU A 1 81 ? 1.796 -5.864 -0.132 1.00 88.44 81 LEU A C 1
ATOM 637 O O . LEU A 1 81 ? 1.338 -6.068 -1.254 1.00 88.44 81 LEU A O 1
ATOM 641 N N . THR A 1 82 ? 2.734 -6.637 0.425 1.00 88.38 82 THR A N 1
ATOM 642 C CA . THR A 1 82 ? 3.343 -7.799 -0.243 1.00 88.38 82 THR A CA 1
ATOM 643 C C . THR A 1 82 ? 2.277 -8.794 -0.697 1.00 88.38 82 THR A C 1
ATOM 645 O O . THR A 1 82 ? 2.215 -9.133 -1.878 1.00 88.38 82 THR A O 1
ATOM 648 N N . ASN A 1 83 ? 1.356 -9.170 0.196 1.00 89.25 83 ASN A N 1
ATOM 649 C CA . ASN A 1 83 ? 0.263 -10.084 -0.144 1.00 89.25 83 ASN A CA 1
ATOM 650 C C . ASN A 1 83 ? -0.657 -9.538 -1.244 1.00 89.25 83 ASN A C 1
ATOM 652 O O . ASN A 1 83 ? -1.091 -10.293 -2.114 1.00 89.25 83 ASN A O 1
ATOM 656 N N . MET A 1 84 ? -0.973 -8.238 -1.221 1.00 90.00 84 MET A N 1
ATOM 657 C CA . MET A 1 84 ? -1.805 -7.625 -2.259 1.00 90.00 84 MET A CA 1
ATOM 658 C C . MET A 1 84 ? -1.124 -7.634 -3.626 1.00 90.00 84 MET A C 1
ATOM 660 O O . MET A 1 84 ? -1.791 -7.904 -4.625 1.00 90.00 84 MET A O 1
ATOM 664 N N . ILE A 1 85 ? 0.179 -7.346 -3.677 1.00 88.56 85 ILE A N 1
ATOM 665 C CA . ILE A 1 85 ? 0.963 -7.397 -4.915 1.00 88.56 85 ILE A CA 1
ATOM 666 C C . ILE A 1 85 ? 0.974 -8.828 -5.458 1.00 88.56 85 ILE A C 1
ATOM 668 O O . ILE A 1 85 ? 0.648 -9.037 -6.625 1.00 88.56 85 ILE A O 1
ATOM 672 N N . GLU A 1 86 ? 1.265 -9.822 -4.615 1.00 88.25 86 GLU A N 1
ATOM 673 C CA 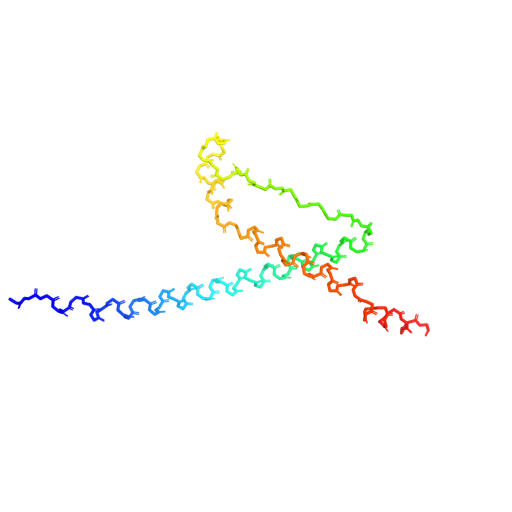. GLU A 1 86 ? 1.271 -11.230 -5.024 1.00 88.25 86 GLU A CA 1
ATOM 674 C C . GLU A 1 86 ? -0.084 -11.697 -5.561 1.00 88.25 86 GLU A C 1
ATOM 676 O O . GLU A 1 86 ? -0.152 -12.320 -6.623 1.00 88.25 86 GLU A O 1
ATOM 681 N N . TYR A 1 87 ? -1.165 -11.408 -4.832 1.00 90.00 87 TYR A N 1
ATOM 682 C CA . TYR A 1 87 ? -2.518 -11.786 -5.233 1.00 90.00 87 TYR A CA 1
ATOM 683 C C . TYR A 1 87 ? -2.891 -11.156 -6.583 1.00 90.00 87 TYR A C 1
ATOM 685 O O . TYR A 1 87 ? -3.331 -11.863 -7.489 1.00 90.00 87 TYR A O 1
ATOM 693 N N . LYS A 1 88 ? -2.647 -9.853 -6.762 1.00 88.38 88 LYS A N 1
ATOM 694 C CA . LYS A 1 88 ? -2.989 -9.143 -8.005 1.00 88.38 88 LYS A CA 1
ATOM 695 C C . LYS A 1 88 ? -2.138 -9.568 -9.191 1.00 88.38 88 LYS A C 1
ATOM 697 O O . LYS A 1 88 ? -2.651 -9.682 -10.302 1.00 88.38 88 LYS A O 1
ATOM 702 N N . ALA A 1 89 ? -0.855 -9.838 -8.964 1.00 86.75 89 ALA A N 1
ATOM 703 C CA . ALA A 1 89 ? 0.022 -10.377 -9.994 1.00 86.75 89 ALA A CA 1
ATOM 704 C C . ALA A 1 89 ? -0.464 -11.759 -10.466 1.00 86.75 89 ALA A C 1
ATOM 706 O O . ALA A 1 89 ? -0.492 -12.031 -11.667 1.00 86.75 89 ALA A O 1
ATOM 707 N N . LYS A 1 90 ? -0.905 -12.618 -9.534 1.00 86.62 90 LYS A N 1
ATOM 708 C CA . LYS A 1 90 ? -1.508 -13.923 -9.858 1.00 86.62 90 LYS A CA 1
ATOM 709 C C . LYS A 1 90 ? -2.827 -13.771 -10.618 1.00 86.62 90 LYS A C 1
ATOM 711 O O . LYS A 1 90 ? -3.023 -14.468 -11.609 1.00 86.62 90 LYS A O 1
ATOM 716 N N . GLU A 1 91 ? -3.693 -12.850 -10.196 1.00 85.12 91 GLU A N 1
ATOM 717 C CA . GLU A 1 91 ? -4.975 -12.570 -10.857 1.00 85.12 91 GLU A CA 1
ATOM 718 C C . GLU A 1 91 ? -4.777 -12.148 -12.320 1.00 85.12 91 GLU A C 1
ATOM 720 O O . GLU A 1 91 ? -5.408 -12.707 -13.216 1.00 85.12 91 GLU A O 1
ATOM 725 N N . LYS A 1 92 ? -3.837 -11.233 -12.588 1.00 78.50 92 LYS A N 1
ATOM 726 C CA . LYS A 1 92 ? -3.525 -10.788 -13.954 1.00 78.50 92 LYS A CA 1
ATOM 727 C C . LYS A 1 92 ? -2.979 -11.885 -14.858 1.00 78.50 92 LYS A C 1
ATOM 729 O O . LYS A 1 92 ? -3.311 -11.927 -16.043 1.00 78.50 92 LYS A O 1
ATOM 734 N N . ARG A 1 93 ? -2.148 -12.766 -14.298 1.00 69.00 93 ARG A N 1
ATOM 735 C CA . ARG A 1 93 ? -1.537 -13.892 -15.014 1.00 69.00 93 ARG A CA 1
ATOM 736 C C . ARG A 1 93 ? -2.553 -14.984 -15.364 1.00 69.00 93 ARG A C 1
ATOM 738 O O . ARG A 1 93 ? -2.254 -15.840 -16.192 1.00 69.00 93 ARG A O 1
ATOM 745 N N . HIS A 1 94 ? -3.741 -14.973 -14.755 1.00 61.22 94 HIS A N 1
ATOM 746 C CA . HIS A 1 94 ? -4.785 -15.937 -15.071 1.00 61.22 94 HIS A CA 1
ATOM 747 C C . HIS A 1 94 ? -5.424 -15.604 -16.442 1.00 61.22 94 HIS A C 1
ATOM 749 O O . HIS A 1 94 ? -5.938 -14.498 -16.616 1.00 61.22 94 HIS A O 1
ATOM 755 N N . PRO A 1 95 ? -5.478 -16.547 -17.408 1.00 54.66 95 PRO A N 1
ATOM 756 C CA . PRO A 1 95 ? -5.858 -16.311 -18.818 1.00 54.66 95 PRO A CA 1
ATOM 757 C C . PRO A 1 95 ? -7.279 -15.778 -19.106 1.00 54.66 95 PRO A C 1
ATOM 759 O O . PRO A 1 95 ? -7.651 -15.604 -20.264 1.00 54.66 95 PRO A O 1
ATOM 762 N N . SER A 1 96 ? -8.094 -15.442 -18.101 1.00 50.62 96 SER A N 1
ATOM 763 C CA . SER A 1 96 ? -9.356 -14.722 -18.355 1.00 50.62 96 SER A CA 1
ATOM 764 C C . SER A 1 96 ? -9.123 -13.302 -18.910 1.00 50.62 96 SER A C 1
ATOM 766 O O . SER A 1 96 ? -9.986 -12.749 -19.597 1.00 50.62 96 SER A O 1
ATOM 768 N N . SER A 1 97 ? -7.930 -12.733 -18.687 1.00 49.59 97 SER A N 1
ATOM 769 C CA . SER A 1 97 ? -7.476 -11.447 -19.233 1.00 49.59 97 SER A CA 1
ATOM 770 C C . SER A 1 97 ? -7.089 -11.510 -20.723 1.00 49.59 97 SER A C 1
ATOM 772 O O . SER A 1 97 ? -7.230 -10.505 -21.426 1.00 49.59 97 SER A O 1
ATOM 774 N N . GLU A 1 98 ? -6.723 -12.682 -21.264 1.00 48.31 98 GLU A N 1
ATOM 775 C CA . GLU A 1 98 ? -6.448 -12.871 -22.704 1.00 48.31 98 GLU A CA 1
ATOM 776 C C . GLU A 1 98 ? -7.694 -12.640 -23.569 1.00 48.31 98 GLU A C 1
ATOM 778 O O . GLU A 1 98 ? -7.600 -12.130 -24.688 1.00 48.31 98 GLU A O 1
ATOM 783 N N . SER A 1 99 ? -8.887 -12.901 -23.025 1.00 48.06 99 SER A N 1
ATOM 784 C CA . SER A 1 99 ? -10.152 -12.638 -23.725 1.00 48.06 99 SER A CA 1
ATOM 785 C C . SER A 1 99 ? -10.424 -11.143 -23.942 1.00 48.06 99 SER A C 1
ATOM 787 O O . SER A 1 99 ? -11.219 -10.783 -24.813 1.00 48.06 99 SER A O 1
ATOM 789 N N . LYS A 1 100 ? -9.757 -10.239 -23.203 1.00 47.41 100 LYS A N 1
ATOM 790 C CA . LYS A 1 100 ? -9.855 -8.790 -23.448 1.00 47.41 100 LYS A CA 1
ATOM 791 C C . LYS A 1 100 ? -8.903 -8.291 -24.541 1.00 47.41 100 LYS A C 1
ATOM 793 O O . LYS A 1 100 ? -9.225 -7.280 -25.156 1.00 47.41 100 LYS A O 1
ATOM 798 N N . ARG A 1 101 ? -7.814 -9.008 -24.862 1.00 50.84 101 ARG A N 1
ATOM 799 C CA . ARG A 1 101 ? -6.919 -8.655 -25.987 1.00 50.84 101 ARG A CA 1
ATOM 800 C C . ARG A 1 101 ? -7.530 -8.950 -27.360 1.00 50.84 101 ARG A C 1
ATOM 802 O O . ARG A 1 101 ? -7.197 -8.272 -28.320 1.00 50.84 101 ARG A O 1
ATOM 809 N N . LYS A 1 102 ? -8.468 -9.900 -27.467 1.00 44.16 102 LYS A N 1
ATOM 810 C CA . LYS A 1 102 ? -9.089 -10.279 -28.755 1.00 44.16 102 LYS A CA 1
ATOM 811 C C . LYS A 1 102 ? -10.218 -9.360 -29.253 1.00 44.16 102 LYS A C 1
ATOM 813 O O . LYS A 1 102 ? -10.867 -9.703 -30.232 1.00 44.16 102 LYS A O 1
ATOM 818 N N . ARG A 1 103 ? -10.481 -8.213 -28.615 1.00 41.59 103 ARG A N 1
ATOM 819 C CA . ARG A 1 103 ? -11.581 -7.302 -29.010 1.00 41.59 103 ARG A CA 1
ATOM 820 C C . ARG A 1 103 ? -11.147 -5.990 -29.664 1.00 41.59 103 ARG A C 1
ATOM 822 O O . ARG A 1 103 ? -11.968 -5.085 -29.767 1.00 41.59 103 ARG A O 1
ATOM 829 N N . HIS A 1 104 ? -9.898 -5.867 -30.098 1.00 46.44 104 HIS A N 1
ATOM 830 C CA . HIS A 1 104 ? -9.446 -4.755 -30.942 1.00 46.44 104 HIS A CA 1
ATOM 831 C C . HIS A 1 104 ? -8.747 -5.323 -32.181 1.00 46.44 104 HIS A C 1
ATOM 833 O O . HIS A 1 104 ? -7.525 -5.423 -32.222 1.00 46.44 104 HIS A O 1
ATOM 839 N N . PHE A 1 105 ? -9.556 -5.749 -33.147 1.00 46.00 105 PHE A N 1
ATOM 840 C CA . PHE A 1 105 ? -9.209 -5.866 -34.561 1.00 46.00 105 PHE A CA 1
ATOM 841 C C . PHE A 1 105 ? -10.373 -5.287 -35.358 1.00 46.00 105 PHE A C 1
ATOM 843 O O . PHE A 1 105 ? -11.526 -5.488 -34.903 1.00 46.00 105 PHE A O 1
#

Organism: Methanohalarchaeum thermophilum (NCBI:txid1903181)

InterPro domains:
  IPR010095 Cas12f1-like, TNB domain [TIGR01766] (24-91)

pLDDT: mean 73.21, std 16.88, range [36.66, 93.5]

Sequence (105 aa):
MLGSEKDCKKEGLNKEVKEISDKEKRKVEDVLHKVSRDIVDEAENNNSLIVIGELKGIGNRDTGNGKTMNRIVNSMPYWKLTNMIEYKAKEKRHPSSESKRKRHF

Secondary structure (DSSP, 8-state):
---SSSSHHHHHHHHHHHHHHHHHHHHHHHHHHHHHHHHHHHHHHTT--------TTTT-GGGSSHHHHHHHHHHS-HHHHHHHHHHHHHHHHSGGGHHHHTT--